Protein AF-Q8NUC7-F1 (afdb_monomer_lite)

Sequence (82 aa):
MPQNWYQSDTILGMAMTLRLNDAQDRALTLLARTQGCSKQEAATRAIIAAASRAVDDAEIAGLARTMLHEYAGVEKRIRQAR

Radius of gyration: 25.21 Å; chains: 1; bounding box: 88×27×49 Å

Organism: Corynebacterium glutamicum (strain ATCC 13032 / DSM 20300 / JCM 1318 / BCRC 11384 / CCUG 27702 / LMG 3730 / NBRC 12168 / NCIMB 10025 / NRRL B-2784 / 534) (NCBI:txid196627)

Structure (mmCIF, N/CA/C/O backbone):
data_AF-Q8NUC7-F1
#
_entry.id   AF-Q8NUC7-F1
#
loop_
_atom_site.group_PDB
_atom_site.id
_atom_site.type_symbol
_atom_site.label_atom_id
_atom_site.label_alt_id
_atom_site.label_comp_id
_atom_site.label_asym_id
_atom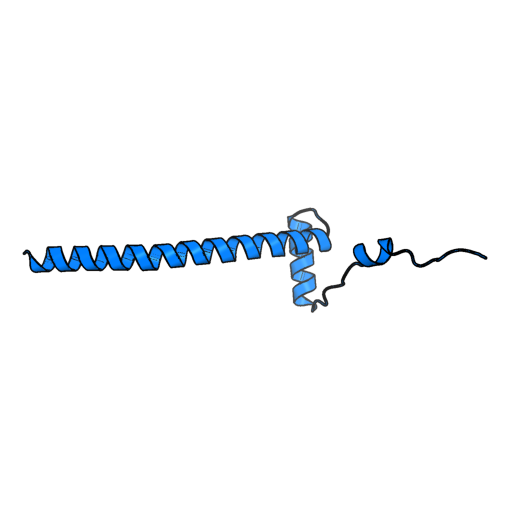_site.label_entity_id
_atom_site.label_seq_id
_atom_site.pdbx_PDB_ins_code
_atom_site.Cartn_x
_atom_site.Cartn_y
_atom_site.Cartn_z
_atom_site.occupancy
_atom_site.B_iso_or_equiv
_atom_site.auth_seq_id
_atom_site.auth_comp_id
_atom_site.auth_asym_id
_atom_site.auth_atom_id
_atom_site.pdbx_PDB_model_num
ATOM 1 N N . MET A 1 1 ? 49.860 14.000 -3.095 1.00 50.72 1 MET A N 1
ATOM 2 C CA . MET A 1 1 ? 48.948 13.305 -2.162 1.00 50.72 1 MET A CA 1
ATOM 3 C C . MET A 1 1 ? 47.507 13.576 -2.609 1.00 50.72 1 MET A C 1
ATOM 5 O O . MET A 1 1 ? 47.008 14.635 -2.258 1.00 50.72 1 MET A O 1
ATOM 9 N N . PRO A 1 2 ? 46.854 12.743 -3.444 1.00 51.69 2 PRO A N 1
ATOM 10 C CA . PRO A 1 2 ? 45.430 12.911 -3.765 1.00 51.69 2 PRO A CA 1
ATOM 11 C C . PRO A 1 2 ? 44.599 12.015 -2.821 1.00 51.69 2 PRO A C 1
ATOM 13 O O . PRO A 1 2 ? 44.757 10.802 -2.838 1.00 51.69 2 PRO A O 1
ATOM 16 N N . GLN A 1 3 ? 43.968 12.559 -1.776 1.00 59.12 3 GLN A N 1
ATOM 17 C CA . GLN A 1 3 ? 42.616 13.149 -1.737 1.00 59.12 3 GLN A CA 1
ATOM 18 C C . GLN A 1 3 ? 41.512 12.145 -2.137 1.00 59.12 3 GLN A C 1
ATOM 20 O O . GLN A 1 3 ? 41.192 11.985 -3.309 1.00 59.12 3 GLN A O 1
ATOM 25 N N . ASN A 1 4 ? 40.991 11.467 -1.109 1.00 55.81 4 ASN A N 1
ATOM 26 C CA . ASN A 1 4 ? 39.797 10.621 -0.977 1.00 55.81 4 ASN A CA 1
ATOM 27 C C . ASN A 1 4 ? 38.817 10.557 -2.168 1.00 55.81 4 ASN A C 1
ATOM 29 O O . ASN A 1 4 ? 37.994 11.444 -2.366 1.00 55.81 4 ASN A O 1
ATOM 33 N N . TRP A 1 5 ? 38.829 9.414 -2.859 1.00 54.38 5 TRP A N 1
ATOM 34 C CA . TRP A 1 5 ? 37.889 9.010 -3.918 1.00 54.38 5 TRP A CA 1
ATOM 35 C C . TRP A 1 5 ? 36.686 8.185 -3.408 1.00 54.38 5 TRP A C 1
ATOM 37 O O . TRP A 1 5 ? 36.129 7.373 -4.142 1.00 54.38 5 TRP A O 1
ATOM 47 N N . TYR A 1 6 ? 36.254 8.361 -2.155 1.00 55.88 6 TYR A N 1
ATOM 48 C CA . TYR A 1 6 ? 35.003 7.745 -1.690 1.00 55.88 6 TYR A CA 1
ATOM 49 C C . TYR A 1 6 ? 33.834 8.705 -1.921 1.00 55.88 6 TYR A C 1
ATOM 51 O O . TYR A 1 6 ? 33.520 9.557 -1.095 1.00 55.88 6 TYR A O 1
ATOM 59 N N . GLN A 1 7 ? 33.222 8.566 -3.096 1.00 56.09 7 GLN A N 1
ATOM 60 C CA . GLN A 1 7 ? 31.997 9.246 -3.505 1.00 56.09 7 GLN A CA 1
ATOM 61 C C . GLN A 1 7 ? 30.801 8.676 -2.724 1.00 56.09 7 GLN A C 1
ATOM 63 O O . GLN A 1 7 ? 30.186 7.687 -3.124 1.00 56.09 7 GLN A O 1
ATOM 68 N N . SER A 1 8 ? 30.496 9.289 -1.579 1.00 55.72 8 SER A N 1
ATOM 69 C CA . SER A 1 8 ? 29.372 8.921 -0.704 1.00 55.72 8 SER A CA 1
ATOM 70 C C . SER A 1 8 ? 27.997 9.125 -1.358 1.00 55.72 8 SER A C 1
ATOM 72 O O . SER A 1 8 ? 27.040 8.444 -0.987 1.00 55.72 8 SER A O 1
ATOM 74 N N . ASP A 1 9 ? 27.894 9.996 -2.368 1.00 56.53 9 ASP A N 1
ATOM 75 C CA . ASP A 1 9 ? 26.652 10.274 -3.106 1.00 56.53 9 ASP A CA 1
ATOM 76 C C . ASP A 1 9 ? 26.070 9.044 -3.817 1.00 56.53 9 ASP A C 1
ATOM 78 O O . ASP A 1 9 ? 24.855 8.930 -3.980 1.00 56.53 9 ASP A O 1
ATOM 82 N N . THR A 1 10 ? 26.906 8.072 -4.190 1.00 56.12 10 THR A N 1
ATOM 83 C CA . THR A 1 10 ? 26.442 6.871 -4.901 1.00 56.12 10 THR A CA 1
ATOM 84 C C . THR A 1 10 ? 25.675 5.913 -3.983 1.00 56.12 10 THR A C 1
ATOM 86 O O . THR A 1 10 ? 24.782 5.210 -4.449 1.00 56.12 10 THR A O 1
ATOM 89 N N . ILE A 1 11 ? 25.967 5.892 -2.675 1.00 56.44 11 ILE A N 1
ATOM 90 C CA . ILE A 1 11 ? 25.342 4.946 -1.730 1.00 56.44 11 ILE A CA 1
ATOM 91 C C . ILE A 1 11 ? 23.929 5.401 -1.331 1.00 56.44 11 ILE A C 1
ATOM 93 O O . ILE A 1 11 ? 23.049 4.563 -1.149 1.00 56.44 11 ILE A O 1
ATOM 97 N N . LEU A 1 12 ? 23.668 6.711 -1.283 1.00 57.97 12 LEU A N 1
ATOM 98 C CA . LEU A 1 12 ? 22.321 7.258 -1.051 1.00 57.97 12 LEU A CA 1
ATOM 99 C C . LEU A 1 12 ? 21.402 7.125 -2.282 1.00 57.97 12 LEU A C 1
ATOM 101 O O . LEU A 1 12 ? 20.183 7.184 -2.142 1.00 57.97 12 LEU A O 1
ATOM 105 N N . GLY A 1 13 ? 21.977 6.899 -3.471 1.00 57.56 13 GLY A N 1
ATOM 106 C CA . GLY A 1 13 ? 21.266 6.628 -4.725 1.00 57.56 13 GLY A CA 1
ATOM 107 C C . GLY A 1 13 ? 21.260 5.156 -5.159 1.00 57.56 13 GLY A C 1
ATOM 108 O O . GLY A 1 13 ? 20.834 4.859 -6.276 1.00 57.56 13 GLY A O 1
ATOM 109 N N . MET A 1 14 ? 21.743 4.223 -4.327 1.00 60.12 14 MET A N 1
ATOM 110 C CA . MET A 1 14 ? 21.727 2.798 -4.669 1.00 60.12 14 MET A CA 1
ATOM 111 C C . MET A 1 14 ? 20.284 2.306 -4.800 1.00 60.12 14 MET A C 1
ATOM 113 O O . MET A 1 14 ? 19.548 2.193 -3.821 1.00 60.12 14 MET A O 1
ATOM 117 N N . ALA A 1 15 ? 19.897 1.968 -6.031 1.00 60.09 15 ALA A N 1
ATOM 118 C CA . ALA A 1 15 ? 18.652 1.281 -6.328 1.00 60.09 15 ALA A CA 1
ATOM 119 C C . ALA A 1 15 ? 18.654 -0.090 -5.634 1.00 60.09 15 ALA A C 1
ATOM 121 O O . ALA A 1 15 ? 19.210 -1.065 -6.144 1.00 60.09 15 ALA A O 1
ATOM 122 N N . MET A 1 16 ? 18.050 -0.172 -4.447 1.00 69.38 16 MET A N 1
ATOM 123 C CA . MET A 1 16 ? 17.793 -1.454 -3.804 1.00 69.38 16 MET A CA 1
ATOM 124 C C . MET A 1 16 ? 16.793 -2.227 -4.658 1.00 69.38 16 MET A C 1
ATOM 126 O O . MET A 1 16 ? 15.633 -1.845 -4.806 1.00 69.38 16 MET A O 1
ATOM 130 N N . THR A 1 17 ? 17.256 -3.319 -5.256 1.00 74.75 17 THR A N 1
ATOM 131 C CA . THR A 1 17 ? 16.420 -4.159 -6.106 1.00 74.75 17 THR A CA 1
ATOM 132 C C . THR A 1 17 ? 15.620 -5.121 -5.237 1.00 74.75 17 THR A C 1
ATOM 134 O O . THR A 1 17 ? 16.136 -6.101 -4.700 1.00 74.75 17 THR A O 1
ATOM 137 N N . LEU A 1 18 ? 14.328 -4.832 -5.083 1.00 83.81 18 LEU A N 1
ATOM 138 C CA . LEU A 1 18 ? 13.377 -5.764 -4.489 1.00 83.81 18 LEU A CA 1
ATOM 139 C C . LEU A 1 18 ? 13.310 -7.026 -5.361 1.00 83.81 18 LEU A C 1
ATOM 141 O O . LEU A 1 18 ? 12.983 -6.950 -6.546 1.00 83.81 18 LEU A O 1
ATOM 145 N N . ARG A 1 19 ? 13.625 -8.191 -4.784 1.00 91.19 19 ARG A N 1
ATOM 146 C CA . ARG A 1 19 ? 13.470 -9.475 -5.477 1.00 91.19 19 ARG A CA 1
ATOM 147 C C . ARG A 1 19 ? 11.990 -9.821 -5.582 1.00 91.19 19 ARG A C 1
ATOM 149 O O . ARG A 1 19 ? 11.327 -10.005 -4.565 1.00 91.19 19 ARG A O 1
ATOM 156 N N . LEU A 1 20 ? 11.510 -9.927 -6.815 1.00 92.56 20 LEU A N 1
ATOM 157 C CA . LEU A 1 20 ? 10.143 -10.309 -7.141 1.00 92.56 20 LEU A CA 1
ATOM 158 C C . LEU A 1 20 ? 10.125 -11.714 -7.736 1.00 92.56 20 LEU A C 1
ATOM 160 O O . LEU A 1 20 ? 11.008 -12.071 -8.515 1.00 92.56 20 LEU A O 1
ATOM 164 N N . ASN A 1 21 ? 9.107 -12.496 -7.393 1.00 96.06 21 ASN A N 1
ATOM 165 C CA . ASN A 1 21 ? 8.757 -13.677 -8.175 1.00 96.06 21 ASN A CA 1
ATOM 166 C C . ASN A 1 21 ? 7.987 -13.277 -9.450 1.00 96.06 21 ASN A C 1
ATOM 168 O O . ASN A 1 21 ? 7.530 -12.139 -9.587 1.00 96.06 21 ASN A O 1
ATOM 172 N N . ASP A 1 22 ? 7.795 -14.225 -10.367 1.00 96.94 22 ASP A N 1
ATOM 173 C CA . ASP A 1 22 ? 7.155 -13.963 -11.664 1.00 96.94 22 ASP A CA 1
ATOM 174 C C . ASP A 1 22 ? 5.743 -13.375 -11.542 1.00 96.94 22 ASP A C 1
ATOM 176 O O . ASP A 1 22 ? 5.348 -12.517 -12.332 1.00 96.94 22 ASP A O 1
ATOM 180 N N . ALA A 1 23 ? 4.963 -13.820 -10.553 1.00 97.69 23 ALA A N 1
ATOM 181 C CA . ALA A 1 23 ? 3.613 -13.311 -10.337 1.00 97.69 23 ALA A CA 1
ATOM 182 C C . ALA A 1 23 ? 3.639 -11.853 -9.854 1.00 97.69 23 ALA A C 1
ATOM 184 O O . ALA A 1 23 ? 2.864 -11.025 -10.337 1.00 97.69 23 ALA A O 1
ATOM 185 N N . GLN A 1 24 ? 4.563 -11.524 -8.950 1.00 97.38 24 GLN A N 1
ATOM 186 C CA . GLN A 1 24 ? 4.763 -10.168 -8.448 1.00 97.38 24 GLN A CA 1
ATOM 187 C C . GLN A 1 24 ? 5.265 -9.224 -9.547 1.00 97.38 24 GLN A C 1
ATOM 189 O O . GLN A 1 24 ? 4.755 -8.111 -9.658 1.00 97.38 24 GLN A O 1
ATOM 194 N N . ASP A 1 25 ? 6.203 -9.657 -10.398 1.00 96.31 25 ASP A N 1
ATOM 195 C CA . ASP A 1 25 ? 6.671 -8.835 -11.521 1.00 96.31 25 ASP A CA 1
ATOM 196 C C . ASP A 1 25 ? 5.547 -8.554 -12.527 1.00 96.31 25 ASP A C 1
ATOM 198 O O . ASP A 1 25 ? 5.380 -7.416 -12.971 1.00 96.31 25 ASP A O 1
ATOM 202 N N . ARG A 1 26 ? 4.722 -9.560 -12.847 1.00 97.94 26 ARG A N 1
ATOM 203 C CA . ARG A 1 26 ? 3.553 -9.383 -13.725 1.00 97.94 26 ARG A CA 1
ATOM 204 C C . ARG A 1 26 ? 2.546 -8.405 -13.128 1.00 97.94 26 ARG A C 1
ATOM 206 O O . ARG A 1 26 ? 2.093 -7.505 -13.835 1.00 97.94 26 ARG A O 1
ATOM 213 N N . ALA A 1 27 ? 2.236 -8.543 -11.840 1.00 98.06 27 ALA A N 1
ATOM 214 C CA . ALA A 1 27 ? 1.340 -7.631 -11.136 1.00 98.06 27 ALA A CA 1
ATOM 215 C C . ALA A 1 27 ? 1.885 -6.194 -11.133 1.00 98.06 27 ALA A C 1
ATOM 217 O O . ALA A 1 27 ? 1.161 -5.259 -11.476 1.00 98.06 27 ALA A O 1
ATOM 218 N N . LEU A 1 28 ? 3.175 -6.014 -10.833 1.00 97.31 28 LEU A N 1
ATOM 219 C CA . LEU A 1 28 ? 3.815 -4.698 -10.833 1.00 97.31 28 LEU A CA 1
ATOM 220 C C . LEU A 1 28 ? 3.896 -4.094 -12.242 1.00 97.31 28 LEU A C 1
ATOM 222 O O . LEU A 1 28 ? 3.700 -2.893 -12.413 1.00 97.31 28 LEU A O 1
ATOM 226 N N . THR A 1 29 ? 4.131 -4.921 -13.264 1.00 97.94 29 THR A N 1
ATOM 227 C CA . THR A 1 29 ? 4.106 -4.505 -14.674 1.00 97.94 29 THR A CA 1
ATOM 228 C C . THR A 1 29 ? 2.731 -3.982 -15.071 1.00 97.94 29 THR A C 1
ATOM 230 O O . THR A 1 29 ? 2.637 -2.928 -15.698 1.00 97.94 29 THR A O 1
ATOM 233 N N . LEU A 1 30 ? 1.669 -4.710 -14.716 1.00 98.56 30 LEU A N 1
ATOM 234 C CA . LEU A 1 30 ? 0.298 -4.287 -14.981 1.00 98.56 30 LEU A CA 1
ATOM 235 C C . LEU A 1 30 ? -0.002 -2.966 -14.269 1.00 98.56 30 LEU A C 1
ATOM 237 O O . LEU A 1 30 ? -0.460 -2.026 -14.911 1.00 98.56 30 LEU A O 1
ATOM 241 N N . LEU A 1 31 ? 0.329 -2.874 -12.980 1.00 98.25 31 LEU A N 1
ATOM 242 C CA . LEU A 1 31 ? 0.097 -1.678 -12.176 1.00 98.25 31 LEU A CA 1
ATOM 243 C C . LEU A 1 31 ? 0.785 -0.441 -12.771 1.00 98.25 31 LEU A C 1
ATOM 245 O O . LEU A 1 31 ? 0.148 0.597 -12.935 1.00 98.25 31 LEU A O 1
ATOM 249 N N . ALA A 1 32 ? 2.060 -0.569 -13.140 1.00 98.31 32 ALA A N 1
ATOM 250 C CA . ALA A 1 32 ? 2.836 0.502 -13.757 1.00 98.31 32 ALA A CA 1
ATOM 251 C C . ALA A 1 32 ? 2.228 0.957 -15.092 1.00 98.31 32 ALA A C 1
ATOM 253 O O . ALA A 1 32 ? 2.097 2.154 -15.341 1.00 98.31 32 ALA A O 1
ATOM 254 N N . ARG A 1 33 ? 1.775 0.007 -15.924 1.00 98.44 33 ARG A N 1
ATOM 255 C CA . ARG A 1 33 ? 1.092 0.308 -17.193 1.00 98.44 33 ARG A CA 1
ATOM 256 C C . ARG A 1 33 ? -0.228 1.038 -16.975 1.00 98.44 33 ARG A C 1
ATOM 258 O O . ARG A 1 33 ? -0.467 2.039 -17.639 1.00 98.44 33 ARG A O 1
ATOM 265 N N . THR A 1 34 ? -1.058 0.575 -16.043 1.00 98.38 34 THR A N 1
ATOM 266 C CA . THR A 1 34 ? -2.340 1.217 -15.716 1.00 98.38 34 THR A CA 1
ATOM 267 C C . THR A 1 34 ? -2.151 2.638 -15.185 1.00 98.38 34 THR A C 1
ATOM 269 O O . THR A 1 34 ? -2.974 3.504 -15.457 1.00 98.38 34 THR A O 1
ATOM 272 N N . GLN A 1 35 ? -1.064 2.893 -14.456 1.00 97.69 35 GLN A N 1
ATOM 273 C CA . GLN A 1 35 ? -0.735 4.220 -13.926 1.00 97.69 35 GLN A CA 1
ATOM 274 C C . GLN A 1 35 ? 0.063 5.101 -14.902 1.00 97.69 35 GLN A C 1
ATOM 276 O O . GLN A 1 35 ? 0.256 6.281 -14.617 1.00 97.69 35 GLN A O 1
ATOM 281 N N . GLY A 1 36 ? 0.543 4.550 -16.022 1.00 98.19 36 GLY A N 1
ATOM 282 C CA . GLY A 1 36 ? 1.387 5.268 -16.979 1.00 98.19 36 GLY A CA 1
ATOM 283 C C . GLY A 1 36 ? 2.759 5.670 -16.425 1.00 98.19 36 GLY A C 1
ATOM 284 O O . GLY A 1 36 ? 3.290 6.702 -16.824 1.00 98.19 36 GLY A O 1
ATOM 285 N N . CYS A 1 37 ? 3.329 4.893 -15.499 1.00 97.69 37 CYS A N 1
ATOM 286 C CA . CYS A 1 37 ? 4.593 5.211 -14.825 1.00 97.69 37 CYS A CA 1
ATOM 287 C C . CYS A 1 37 ? 5.596 4.042 -14.846 1.00 97.69 37 CYS A C 1
ATOM 289 O O . CYS A 1 37 ? 5.330 2.970 -15.394 1.00 97.69 37 CYS A O 1
ATOM 291 N N . SER A 1 38 ? 6.790 4.248 -14.280 1.00 96.19 38 SER A N 1
ATOM 292 C CA . SER A 1 38 ? 7.811 3.193 -14.182 1.00 96.19 38 SER A CA 1
ATOM 293 C C . SER A 1 38 ? 7.457 2.141 -13.118 1.00 96.19 38 SER A C 1
ATOM 295 O O . SER A 1 38 ? 6.722 2.424 -12.175 1.00 96.19 38 SER A O 1
ATOM 297 N N . LYS A 1 39 ? 8.028 0.927 -13.205 1.00 94.56 39 LYS A N 1
ATOM 298 C CA . LYS A 1 39 ? 7.839 -0.115 -12.169 1.00 94.56 39 LYS A CA 1
ATOM 299 C C . LYS A 1 39 ? 8.295 0.342 -10.779 1.00 94.56 39 LYS A C 1
ATOM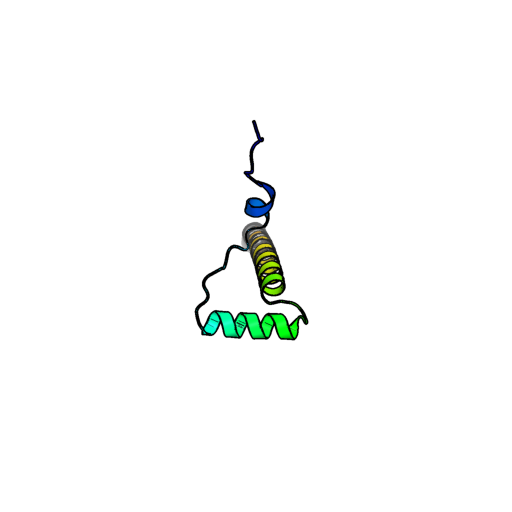 301 O O . LYS A 1 39 ? 7.642 0.020 -9.794 1.00 94.56 39 LYS A O 1
ATOM 306 N N . GLN A 1 40 ? 9.403 1.081 -10.705 1.00 93.69 40 GLN A N 1
ATOM 307 C CA . GLN A 1 40 ? 9.934 1.604 -9.443 1.00 93.69 40 GLN A CA 1
ATOM 308 C C . GLN A 1 40 ? 8.975 2.624 -8.830 1.00 93.69 40 GLN A C 1
ATOM 310 O O . GLN A 1 40 ? 8.596 2.507 -7.670 1.00 93.69 40 GLN A O 1
ATOM 315 N N . GLU A 1 41 ? 8.501 3.573 -9.634 1.00 94.88 41 GLU A N 1
ATOM 316 C CA . GLU A 1 41 ? 7.533 4.565 -9.176 1.00 94.88 41 GLU A CA 1
ATOM 317 C C . GLU A 1 41 ? 6.197 3.927 -8.772 1.00 94.88 41 GLU A C 1
ATOM 319 O O . GLU A 1 41 ? 5.649 4.263 -7.722 1.00 94.88 41 GLU A O 1
ATOM 324 N N . ALA A 1 42 ? 5.695 2.969 -9.557 1.00 97.06 42 ALA A N 1
ATOM 325 C CA . ALA A 1 42 ? 4.490 2.214 -9.227 1.00 97.06 42 ALA A CA 1
ATOM 326 C C . ALA A 1 42 ? 4.634 1.466 -7.894 1.00 97.06 42 ALA A C 1
ATOM 328 O O . ALA A 1 42 ? 3.699 1.466 -7.094 1.00 97.06 42 ALA A O 1
ATOM 329 N N . ALA A 1 43 ? 5.802 0.867 -7.631 1.00 95.44 43 ALA A N 1
ATOM 330 C CA . ALA A 1 43 ? 6.089 0.196 -6.367 1.00 95.44 43 ALA A CA 1
ATOM 331 C C . ALA A 1 43 ? 6.088 1.187 -5.195 1.00 95.44 43 ALA A C 1
ATOM 333 O O . ALA A 1 43 ? 5.397 0.953 -4.204 1.00 95.44 43 ALA A O 1
ATOM 334 N N . THR A 1 44 ? 6.778 2.323 -5.325 1.00 95.31 44 THR A N 1
ATOM 335 C CA . THR A 1 44 ? 6.786 3.378 -4.299 1.00 95.31 44 THR A CA 1
ATOM 336 C C . THR A 1 44 ? 5.373 3.884 -4.006 1.00 95.31 44 THR A C 1
ATOM 338 O O . THR A 1 44 ? 4.962 3.937 -2.846 1.00 95.31 44 THR A O 1
ATOM 341 N N . ARG A 1 45 ? 4.584 4.188 -5.046 1.00 96.81 45 ARG A N 1
ATOM 342 C CA . ARG A 1 45 ? 3.184 4.616 -4.897 1.00 96.81 45 ARG A CA 1
ATOM 343 C C . ARG A 1 45 ? 2.326 3.540 -4.230 1.00 96.81 45 ARG A C 1
ATOM 345 O O . ARG A 1 45 ? 1.520 3.862 -3.362 1.00 96.81 45 ARG A O 1
ATOM 352 N N . ALA A 1 46 ? 2.503 2.272 -4.603 1.00 97.06 46 ALA A N 1
ATOM 353 C CA . ALA A 1 46 ? 1.767 1.157 -4.013 1.00 97.06 46 ALA A CA 1
ATOM 354 C C . ALA A 1 46 ? 2.064 0.995 -2.517 1.00 97.06 46 ALA A C 1
ATOM 356 O O . ALA A 1 46 ? 1.130 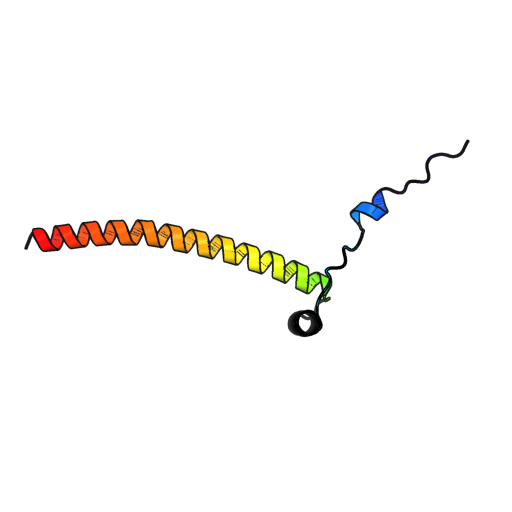0.794 -1.742 1.00 97.06 46 ALA A O 1
ATOM 357 N N . ILE A 1 47 ? 3.333 1.126 -2.113 1.00 96.38 47 ILE A N 1
ATOM 358 C CA . ILE A 1 47 ? 3.758 1.058 -0.708 1.00 96.38 47 ILE A CA 1
ATOM 359 C C . ILE A 1 47 ? 3.114 2.187 0.098 1.00 96.38 47 ILE A C 1
ATOM 361 O O . ILE A 1 47 ? 2.481 1.917 1.117 1.00 96.38 47 ILE A O 1
ATOM 365 N N . ILE A 1 48 ? 3.208 3.431 -0.382 1.00 97.69 48 ILE A N 1
ATOM 366 C CA . ILE A 1 48 ? 2.613 4.593 0.295 1.00 97.69 48 ILE A CA 1
ATOM 367 C C . ILE A 1 48 ? 1.096 4.420 0.425 1.00 97.69 48 ILE A C 1
ATOM 369 O O . ILE A 1 48 ? 0.535 4.597 1.504 1.00 97.69 48 ILE A O 1
ATOM 373 N N . ALA A 1 49 ? 0.428 4.010 -0.655 1.00 97.81 49 ALA A N 1
ATOM 374 C CA . ALA A 1 49 ? -1.016 3.820 -0.652 1.00 97.81 49 ALA A CA 1
ATOM 375 C C . ALA A 1 49 ? -1.457 2.678 0.280 1.00 97.81 49 ALA A C 1
ATOM 377 O O . ALA A 1 49 ? -2.499 2.778 0.922 1.00 97.81 49 ALA A O 1
ATOM 378 N N . ALA A 1 50 ? -0.687 1.588 0.357 1.00 97.62 50 ALA A N 1
ATOM 379 C CA . ALA A 1 50 ? -0.965 0.484 1.272 1.00 97.62 50 ALA A CA 1
ATOM 380 C C . ALA A 1 50 ? -0.767 0.892 2.737 1.00 97.62 50 ALA A C 1
ATOM 382 O O . ALA A 1 50 ? -1.597 0.543 3.571 1.00 97.62 50 ALA A O 1
ATOM 383 N N . ALA A 1 51 ? 0.282 1.663 3.032 1.00 97.75 51 ALA A N 1
ATOM 384 C CA . ALA A 1 51 ? 0.535 2.180 4.371 1.00 97.75 51 ALA A CA 1
ATOM 385 C C . ALA A 1 51 ? -0.575 3.133 4.835 1.00 97.75 51 ALA A C 1
ATOM 387 O O . ALA A 1 51 ? -1.077 2.966 5.942 1.00 97.75 51 ALA A O 1
ATOM 388 N N . SER A 1 52 ? -1.006 4.069 3.978 1.00 97.69 52 SER A N 1
ATOM 389 C CA . SER A 1 52 ? -2.121 4.978 4.286 1.00 97.69 52 SER A CA 1
ATOM 390 C C . SER A 1 52 ? -3.382 4.197 4.645 1.00 97.69 52 SER A C 1
ATOM 392 O O . SER A 1 52 ? -3.919 4.377 5.729 1.00 97.69 52 SER A O 1
ATOM 394 N N . ARG A 1 53 ? -3.785 3.247 3.788 1.00 97.19 53 ARG A N 1
ATOM 395 C CA . ARG A 1 53 ? -4.971 2.417 4.045 1.00 97.19 53 ARG A CA 1
ATOM 396 C C . ARG A 1 53 ? -4.868 1.637 5.351 1.00 97.19 53 ARG A C 1
ATOM 398 O O . ARG A 1 53 ? -5.843 1.556 6.079 1.00 97.19 53 ARG A O 1
ATOM 405 N N . ALA A 1 54 ? -3.696 1.085 5.665 1.00 97.50 54 ALA A N 1
ATOM 406 C CA . ALA A 1 54 ? -3.507 0.336 6.904 1.00 97.50 54 ALA A CA 1
ATOM 407 C C . ALA A 1 54 ? -3.691 1.210 8.157 1.00 97.50 54 ALA A C 1
ATOM 409 O O . ALA A 1 54 ? -4.213 0.728 9.163 1.00 97.50 54 ALA A O 1
ATOM 410 N N . VAL A 1 55 ? -3.271 2.478 8.102 1.00 97.25 55 VAL A N 1
ATOM 411 C CA . VAL A 1 55 ? -3.499 3.448 9.182 1.00 97.25 55 VAL A CA 1
ATOM 412 C C . VAL A 1 55 ? -4.982 3.803 9.273 1.00 97.25 55 VAL A C 1
ATOM 414 O O . VAL A 1 55 ? -5.560 3.674 10.351 1.00 97.25 55 VAL A O 1
ATOM 417 N N . ASP A 1 56 ? -5.608 4.150 8.147 1.00 96.31 56 ASP A N 1
ATOM 418 C CA . ASP A 1 56 ? -7.029 4.516 8.089 1.00 96.31 56 ASP A CA 1
ATOM 419 C C . ASP A 1 56 ? -7.924 3.379 8.626 1.00 96.31 56 ASP A C 1
ATOM 421 O O . ASP A 1 56 ? -8.800 3.594 9.467 1.00 96.31 56 ASP A O 1
ATOM 425 N N . ASP A 1 57 ? -7.658 2.136 8.210 1.00 96.69 57 ASP A N 1
ATOM 426 C CA . ASP A 1 57 ? -8.388 0.947 8.660 1.00 96.69 57 ASP A CA 1
ATOM 427 C C . ASP A 1 57 ? -8.239 0.724 10.174 1.00 96.69 57 ASP A C 1
ATOM 429 O O . ASP A 1 57 ? -9.197 0.343 10.858 1.00 96.69 57 ASP A O 1
ATOM 433 N N . ALA A 1 58 ? -7.047 0.974 10.726 1.00 95.94 58 ALA A N 1
ATOM 434 C CA . ALA A 1 58 ? -6.793 0.850 12.156 1.00 95.94 58 ALA A CA 1
ATOM 435 C C . ALA A 1 58 ? -7.539 1.920 12.969 1.00 95.94 58 ALA A C 1
ATOM 437 O O . ALA A 1 58 ? -8.099 1.599 14.025 1.00 95.94 58 ALA A O 1
ATOM 438 N N . GLU A 1 59 ? -7.591 3.160 12.475 1.00 95.94 59 GLU A N 1
ATOM 439 C CA . GLU A 1 59 ? -8.358 4.246 13.091 1.00 95.94 59 GLU A CA 1
ATOM 440 C C . GLU A 1 59 ? -9.859 3.940 13.084 1.00 95.94 59 GLU A C 1
ATOM 442 O O . GLU A 1 59 ? -10.503 3.992 14.137 1.00 95.94 59 GLU A O 1
ATOM 447 N N . ILE A 1 60 ? -10.406 3.522 11.937 1.00 96.19 60 ILE A N 1
ATOM 448 C CA . ILE A 1 60 ? -11.816 3.126 11.806 1.00 96.19 60 ILE A CA 1
ATOM 449 C C . ILE A 1 60 ? -12.143 1.975 12.762 1.00 96.19 60 ILE A C 1
ATOM 451 O O . ILE A 1 60 ? -13.136 2.034 13.491 1.00 96.19 60 ILE A O 1
ATOM 455 N N . ALA A 1 61 ? -11.303 0.938 12.813 1.00 94.00 61 ALA A N 1
ATOM 456 C CA . ALA A 1 61 ? -11.506 -0.192 13.716 1.00 94.00 61 ALA A CA 1
ATOM 457 C C . ALA A 1 61 ? -11.441 0.224 15.197 1.00 94.00 61 ALA A C 1
ATOM 459 O O . ALA A 1 61 ? -12.166 -0.328 16.031 1.00 94.00 61 ALA A O 1
ATOM 460 N N . GLY A 1 62 ? -10.583 1.190 15.537 1.00 93.19 62 GLY A N 1
ATOM 461 C CA . GLY A 1 62 ? -10.511 1.790 16.868 1.00 93.19 62 GLY A CA 1
ATOM 462 C C . GLY A 1 62 ? -11.795 2.526 17.240 1.00 93.19 62 GLY A C 1
ATOM 463 O O . GLY A 1 62 ? -12.399 2.223 18.270 1.00 93.19 62 GLY A O 1
ATOM 464 N N . LEU A 1 63 ? -12.249 3.430 16.372 1.00 93.31 63 LEU A N 1
ATOM 465 C CA . LEU A 1 63 ? -13.480 4.199 16.562 1.00 93.31 63 LEU A CA 1
ATOM 466 C C . LEU A 1 63 ? -14.707 3.292 16.680 1.00 93.31 63 LEU A C 1
ATOM 468 O O . LEU A 1 63 ? -15.520 3.472 17.586 1.00 93.31 63 LEU A O 1
ATOM 472 N N . ALA A 1 64 ? -14.814 2.279 15.817 1.00 90.94 64 ALA A N 1
ATOM 473 C CA . ALA A 1 64 ? -15.910 1.320 15.848 1.00 90.94 64 ALA A CA 1
ATOM 474 C C . ALA A 1 64 ? -15.987 0.585 17.193 1.00 90.94 64 ALA A C 1
ATOM 476 O O . ALA A 1 64 ? -17.074 0.463 17.755 1.00 90.94 64 ALA A O 1
ATOM 477 N N . ARG A 1 65 ? -14.849 0.143 17.752 1.00 90.00 65 ARG A N 1
ATOM 478 C CA . ARG A 1 65 ? -14.822 -0.506 19.075 1.00 90.00 65 ARG A CA 1
ATOM 479 C C . ARG A 1 65 ? -15.340 0.409 20.181 1.00 90.00 65 ARG A C 1
ATOM 481 O O . ARG A 1 65 ? -16.127 -0.047 21.007 1.00 90.00 65 ARG A O 1
ATOM 488 N N . THR A 1 66 ? -14.927 1.675 20.191 1.00 89.62 66 THR A N 1
ATOM 489 C CA . THR A 1 66 ? -15.355 2.644 21.210 1.00 89.62 66 THR A CA 1
ATOM 490 C C . THR A 1 66 ? -16.846 2.949 21.090 1.00 89.62 66 THR A C 1
ATOM 492 O O . THR A 1 66 ? -17.598 2.779 22.048 1.00 89.62 66 THR A O 1
ATOM 495 N N . MET A 1 67 ? -17.294 3.322 19.891 1.00 88.62 67 MET A N 1
ATOM 496 C CA . MET A 1 67 ? -18.675 3.740 19.653 1.00 88.62 67 MET A CA 1
ATOM 497 C C . MET A 1 67 ? -19.664 2.589 19.868 1.00 88.62 67 MET A C 1
ATOM 499 O O . MET A 1 67 ? -20.663 2.763 20.561 1.00 88.62 67 MET A O 1
ATOM 503 N N . LEU A 1 68 ? -19.394 1.390 19.336 1.00 86.44 68 LEU A N 1
ATOM 504 C CA . LEU A 1 68 ? -20.292 0.239 19.513 1.00 86.44 68 LEU A CA 1
ATOM 505 C C . LEU A 1 68 ? -20.463 -0.133 20.990 1.00 86.44 68 LEU A C 1
ATOM 507 O O . LEU A 1 68 ? -21.565 -0.492 21.407 1.00 86.44 68 LEU A O 1
ATOM 511 N N . HIS A 1 69 ? -19.400 -0.019 21.788 1.00 79.88 69 HIS A N 1
ATOM 512 C CA . HIS A 1 69 ? -19.474 -0.271 23.222 1.00 79.88 69 HIS A CA 1
ATOM 513 C C . HIS A 1 69 ? -20.370 0.755 23.938 1.00 79.88 69 HIS A C 1
ATOM 515 O O . HIS A 1 69 ? -21.210 0.383 24.762 1.00 79.88 69 HIS A O 1
ATOM 521 N N . GLU A 1 70 ? -20.243 2.039 23.598 1.00 77.75 70 GLU A N 1
ATOM 522 C CA . GLU A 1 70 ? -21.090 3.104 24.148 1.00 77.75 70 GLU A CA 1
ATOM 523 C C . GLU A 1 70 ? -22.567 2.921 23.770 1.00 77.75 70 GLU A C 1
ATOM 525 O O . GLU A 1 70 ? -23.441 2.969 24.644 1.00 77.75 70 GLU A O 1
ATOM 530 N N . TYR A 1 71 ? -22.853 2.630 22.497 1.00 75.38 71 TYR A N 1
ATOM 531 C CA . TYR A 1 71 ? -24.216 2.379 22.022 1.00 75.38 71 TYR A CA 1
ATOM 532 C C . TYR A 1 71 ? -24.846 1.152 22.688 1.00 75.38 71 TYR A C 1
ATOM 534 O O . TYR A 1 71 ? -25.992 1.232 23.136 1.00 75.38 71 TYR A O 1
ATOM 542 N N . ALA A 1 72 ? -24.104 0.051 22.846 1.00 79.56 72 ALA A N 1
ATOM 543 C CA . ALA A 1 72 ? -24.592 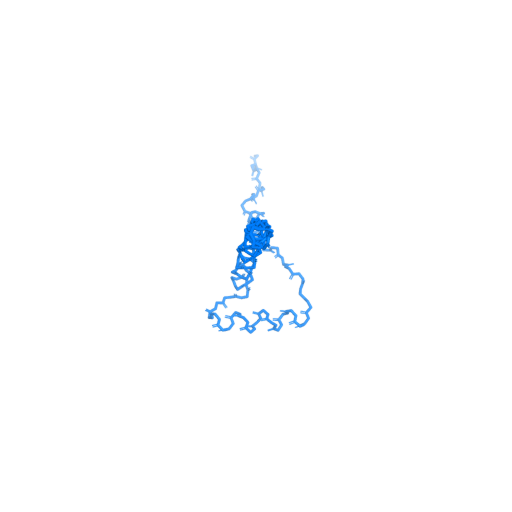-1.134 23.553 1.00 79.56 72 ALA A CA 1
ATOM 544 C C . ALA A 1 72 ? -24.953 -0.823 25.019 1.00 79.56 72 ALA A C 1
ATOM 546 O O . ALA A 1 72 ? -25.967 -1.298 25.541 1.00 79.56 72 ALA A O 1
ATOM 547 N N . GLY A 1 73 ? -24.158 0.023 25.683 1.00 80.06 73 GLY A N 1
ATOM 548 C CA . GLY A 1 73 ? -24.451 0.506 27.031 1.00 80.06 73 GLY A CA 1
ATOM 549 C C . GLY A 1 73 ? -25.731 1.345 27.098 1.00 80.06 73 GLY A C 1
ATOM 550 O O . GLY A 1 73 ? -26.530 1.194 28.026 1.00 80.06 73 GLY A O 1
ATOM 551 N N . VAL A 1 74 ? -25.968 2.213 26.113 1.00 82.62 74 VAL A N 1
ATOM 552 C CA . VAL A 1 74 ? -27.203 3.008 26.024 1.00 82.62 74 VAL A CA 1
ATOM 553 C C . VAL A 1 74 ? -28.418 2.117 25.772 1.00 82.62 74 VAL A C 1
ATOM 555 O O . VAL A 1 74 ? -29.408 2.236 26.496 1.00 82.62 74 VAL A O 1
ATOM 558 N N . GLU A 1 75 ? -28.339 1.194 24.815 1.00 82.81 75 GLU A N 1
ATOM 559 C CA . GLU A 1 75 ? -29.444 0.292 24.480 1.00 82.81 75 GLU A CA 1
ATOM 560 C C . GLU A 1 75 ? -29.853 -0.569 25.683 1.00 82.81 75 GLU A C 1
ATOM 562 O O . GLU A 1 75 ? -31.041 -0.701 25.989 1.00 82.81 75 GLU A O 1
ATOM 567 N N . LYS A 1 76 ? -28.871 -1.089 26.431 1.00 83.75 76 LYS A N 1
ATOM 568 C CA . LYS A 1 76 ? -29.121 -1.856 27.656 1.00 83.75 76 LYS A CA 1
ATOM 569 C C . LYS A 1 76 ? -29.883 -1.035 28.698 1.00 83.75 76 LYS A C 1
ATOM 571 O O . LYS A 1 76 ? -30.835 -1.548 29.281 1.00 83.75 76 LYS A O 1
ATOM 576 N N . ARG A 1 77 ? -29.509 0.233 28.907 1.00 81.56 77 ARG A N 1
ATOM 577 C CA . ARG A 1 77 ? -30.204 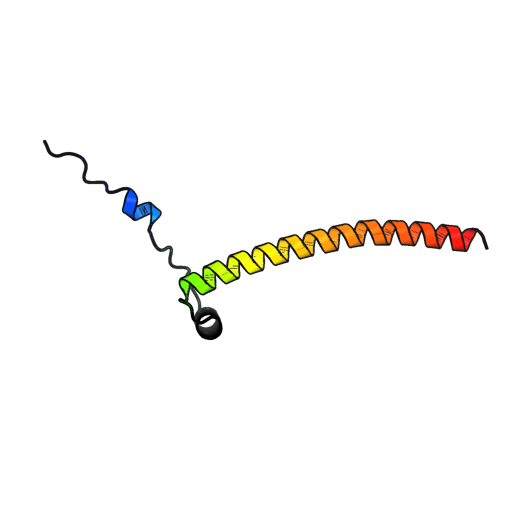1.130 29.850 1.00 81.56 77 ARG A CA 1
ATOM 578 C C . ARG A 1 77 ? -31.637 1.418 29.413 1.00 81.56 77 ARG A C 1
ATOM 580 O O . ARG A 1 77 ? -32.538 1.352 30.240 1.00 81.56 77 ARG A O 1
ATOM 587 N N . ILE A 1 78 ? -31.860 1.688 28.125 1.00 89.94 78 ILE A N 1
ATOM 588 C CA . ILE A 1 78 ? -33.209 1.926 27.586 1.00 89.94 78 ILE A CA 1
ATOM 589 C C . ILE A 1 78 ? -34.086 0.683 27.768 1.00 89.94 78 ILE A C 1
ATOM 591 O O . ILE A 1 78 ? -35.239 0.805 28.174 1.00 89.94 78 ILE A O 1
ATOM 595 N N . ARG A 1 79 ? -3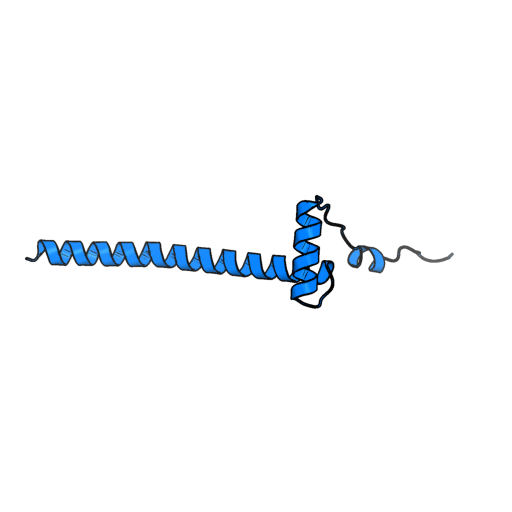3.546 -0.514 27.506 1.00 83.75 79 ARG A N 1
ATOM 596 C CA . ARG A 1 79 ? -34.274 -1.778 27.681 1.00 83.75 79 ARG A CA 1
ATOM 597 C C . ARG A 1 79 ? -34.635 -2.054 29.141 1.00 83.75 79 ARG A C 1
ATOM 599 O O . ARG A 1 79 ? -35.687 -2.614 29.390 1.00 83.75 79 ARG A O 1
ATOM 606 N N . GLN A 1 80 ? -33.772 -1.677 30.083 1.00 85.56 80 GLN A N 1
ATOM 607 C CA . GLN A 1 80 ? -34.014 -1.845 31.521 1.00 85.56 80 GLN A CA 1
ATOM 608 C C . GLN A 1 80 ? -35.002 -0.824 32.104 1.00 85.56 80 GLN A C 1
ATOM 610 O O . GLN A 1 80 ? -35.530 -1.055 33.186 1.00 85.56 80 GLN A O 1
ATOM 615 N N . ALA A 1 81 ? -35.226 0.302 31.423 1.00 80.94 81 ALA A N 1
ATOM 616 C CA . ALA A 1 81 ? -36.139 1.360 31.856 1.00 80.94 81 ALA A CA 1
ATOM 617 C C . ALA A 1 81 ? -37.567 1.224 31.282 1.00 80.94 81 ALA A C 1
ATOM 619 O O . ALA A 1 81 ? -38.399 2.096 31.530 1.00 80.94 81 ALA A O 1
ATOM 620 N N . ARG A 1 82 ? -37.836 0.174 30.496 1.00 59.22 82 ARG A N 1
ATOM 621 C CA . ARG A 1 82 ? -39.163 -0.204 29.987 1.00 59.22 82 ARG A CA 1
ATOM 622 C C . ARG A 1 82 ? -39.704 -1.390 30.768 1.00 59.22 82 ARG A C 1
ATOM 624 O O . ARG A 1 82 ? -40.936 -1.409 30.964 1.00 59.22 82 ARG A O 1
#

Secondary structure (DSSP, 8-state):
-------THHHHT--------HHHHHHHHHHHHHHTS-HHHHHHHHHHHHHHHHHHHHHHHHHHHHHHHHHHHHHHHHHHT-

pLDDT: mean 85.18, std 15.62, range [50.72, 98.56]

Foldseek 3Di:
DDDDPPPPVVVVVDDPDDDDDPVRVVVLVVQCVVVVHDSVVSVVVVVVVVVVVVVVVVVVVVVCVVVVVVVVVVVVVVVVVD